Protein AF-X1M2B6-F1 (afdb_monomer)

pLDDT: mean 96.6, std 3.62, range [80.19, 98.81]

Structure (mmCIF, N/CA/C/O backbone):
data_AF-X1M2B6-F1
#
_entry.id   AF-X1M2B6-F1
#
loop_
_atom_site.group_PDB
_atom_site.id
_atom_site.type_symbol
_atom_site.label_atom_id
_atom_site.label_alt_id
_atom_site.label_comp_id
_atom_site.label_asym_id
_atom_site.label_entity_id
_atom_site.label_seq_id
_atom_site.pdbx_PDB_ins_code
_atom_site.Cartn_x
_atom_site.Cartn_y
_atom_site.Cartn_z
_atom_site.occupancy
_atom_site.B_iso_or_equiv
_atom_site.auth_seq_id
_atom_site.auth_comp_id
_atom_site.auth_asym_id
_atom_site.auth_atom_id
_atom_site.pdbx_PDB_model_num
ATOM 1 N N . MET A 1 1 ? -13.899 -0.569 15.000 1.00 85.00 1 MET A N 1
ATOM 2 C CA . MET A 1 1 ? -13.349 -0.254 13.670 1.00 85.00 1 MET A CA 1
ATOM 3 C C . MET A 1 1 ? -12.204 -1.208 13.361 1.00 85.00 1 MET A C 1
ATOM 5 O O . MET A 1 1 ? -11.222 -1.235 14.095 1.00 85.00 1 MET A O 1
ATOM 9 N N . ARG A 1 2 ? -12.361 -2.043 12.338 1.00 96.38 2 ARG A N 1
ATOM 10 C CA . ARG A 1 2 ? -11.383 -3.016 11.850 1.00 96.38 2 ARG A CA 1
ATOM 11 C C . ARG A 1 2 ? -10.522 -2.335 10.791 1.00 96.38 2 ARG A C 1
ATOM 13 O O . ARG A 1 2 ? -11.004 -2.077 9.693 1.00 96.38 2 ARG A O 1
ATOM 20 N N . ILE A 1 3 ? -9.276 -2.028 11.145 1.00 98.50 3 ILE A N 1
ATOM 21 C CA . ILE A 1 3 ? -8.297 -1.401 10.249 1.00 98.50 3 ILE A CA 1
ATOM 22 C C . ILE A 1 3 ? -7.288 -2.461 9.806 1.00 98.50 3 ILE A C 1
ATOM 24 O O . ILE A 1 3 ? -6.767 -3.201 10.648 1.00 98.50 3 ILE A O 1
ATOM 28 N N . ALA A 1 4 ? -6.985 -2.506 8.512 1.00 98.69 4 ALA A N 1
ATOM 29 C CA . ALA A 1 4 ? -5.904 -3.316 7.963 1.00 98.69 4 ALA A CA 1
ATOM 30 C C . ALA A 1 4 ? -4.899 -2.462 7.191 1.00 98.69 4 ALA A C 1
ATOM 32 O O . ALA A 1 4 ? -5.255 -1.420 6.642 1.00 98.69 4 ALA A O 1
ATOM 33 N N . ILE A 1 5 ? -3.658 -2.941 7.110 1.00 98.75 5 ILE A N 1
ATOM 34 C CA . ILE A 1 5 ? -2.670 -2.425 6.158 1.00 98.75 5 ILE A CA 1
ATOM 35 C C . ILE A 1 5 ? -2.487 -3.385 4.986 1.00 98.75 5 ILE A C 1
ATOM 37 O O . ILE A 1 5 ? -2.494 -4.602 5.172 1.00 98.75 5 ILE A O 1
ATOM 41 N N . TYR A 1 6 ? -2.253 -2.842 3.795 1.00 98.69 6 TYR A N 1
ATOM 42 C CA . TYR A 1 6 ? -1.777 -3.587 2.630 1.00 98.69 6 TYR A CA 1
ATOM 43 C C . TYR A 1 6 ? -0.411 -3.032 2.192 1.00 98.69 6 TYR A C 1
ATOM 45 O O . TYR A 1 6 ? -0.349 -2.128 1.357 1.00 98.69 6 TYR A O 1
ATOM 53 N N . PRO A 1 7 ? 0.693 -3.504 2.802 1.00 98.12 7 PRO A N 1
ATOM 54 C CA . PRO A 1 7 ? 2.022 -2.977 2.526 1.00 98.12 7 PRO A CA 1
ATOM 55 C C . PRO A 1 7 ? 2.649 -3.620 1.283 1.00 98.12 7 PRO A C 1
ATOM 57 O O . PRO A 1 7 ? 2.625 -4.845 1.106 1.00 98.12 7 PRO A O 1
ATOM 60 N N . GLY A 1 8 ? 3.295 -2.798 0.459 1.00 97.00 8 GLY A N 1
ATOM 61 C CA . GLY A 1 8 ? 3.975 -3.232 -0.757 1.00 97.00 8 GLY A CA 1
ATOM 62 C C . GLY A 1 8 ? 4.829 -2.131 -1.383 1.00 97.00 8 GLY A C 1
ATOM 63 O O . GLY A 1 8 ? 4.790 -0.974 -0.974 1.00 97.00 8 GLY A O 1
ATOM 64 N N . SER A 1 9 ? 5.627 -2.489 -2.391 1.00 96.81 9 SER A N 1
ATOM 65 C CA . SER A 1 9 ? 6.418 -1.499 -3.134 1.00 96.81 9 SER A CA 1
ATOM 66 C C . SER A 1 9 ? 5.599 -0.754 -4.188 1.00 96.81 9 SER A C 1
ATOM 68 O O . SER A 1 9 ? 5.948 0.373 -4.500 1.00 96.81 9 SER A O 1
ATOM 70 N N . PHE A 1 10 ? 4.563 -1.382 -4.763 1.00 97.44 10 PHE A N 1
ATOM 71 C CA . PHE A 1 10 ? 3.674 -0.794 -5.782 1.00 97.44 10 PHE A CA 1
ATOM 72 C C . PHE A 1 10 ? 4.424 -0.010 -6.875 1.00 97.44 10 PHE A C 1
ATOM 74 O O . PHE A 1 10 ? 4.235 1.189 -7.039 1.00 97.44 10 PHE A O 1
ATOM 81 N N . ASN A 1 11 ? 5.310 -0.693 -7.609 1.00 95.75 11 ASN A N 1
ATOM 82 C CA . ASN A 1 11 ? 6.218 -0.088 -8.590 1.00 95.75 11 ASN A CA 1
ATOM 83 C C . ASN A 1 11 ? 5.973 -0.633 -10.018 1.00 95.75 11 ASN A C 1
ATOM 85 O O . ASN A 1 11 ? 6.751 -1.477 -10.468 1.00 95.75 11 ASN A O 1
ATOM 89 N N . PRO A 1 12 ? 4.914 -0.190 -10.725 1.00 96.62 12 PRO A N 1
ATOM 90 C CA . PRO A 1 12 ? 3.774 0.593 -10.232 1.00 96.62 12 PRO A CA 1
ATOM 91 C C . PRO A 1 12 ? 2.699 -0.303 -9.575 1.00 96.62 12 PRO A C 1
ATOM 93 O O . PRO A 1 12 ? 2.860 -1.523 -9.445 1.00 96.62 12 PRO A O 1
ATOM 96 N N . ILE A 1 13 ? 1.587 0.292 -9.132 1.00 98.38 13 ILE A N 1
ATOM 97 C CA . ILE A 1 13 ? 0.369 -0.468 -8.817 1.00 98.38 13 ILE A CA 1
ATOM 98 C C . ILE A 1 13 ? -0.151 -1.182 -10.084 1.00 98.38 13 ILE A C 1
ATOM 100 O O . ILE A 1 13 ? 0.066 -0.726 -11.202 1.00 98.38 13 ILE A O 1
ATOM 104 N N . THR A 1 14 ? -0.808 -2.334 -9.924 1.00 98.38 14 THR A N 1
ATOM 105 C CA . THR A 1 14 ? -1.309 -3.169 -11.035 1.00 98.38 14 THR A CA 1
ATOM 106 C C . THR A 1 14 ? -2.742 -3.609 -10.750 1.00 98.38 14 THR A C 1
ATOM 108 O O . THR A 1 14 ? -3.185 -3.550 -9.603 1.00 98.38 14 THR A O 1
ATOM 111 N N . ASN A 1 15 ? -3.446 -4.134 -11.756 1.00 98.25 15 ASN A N 1
ATOM 112 C CA . ASN A 1 15 ? -4.802 -4.668 -11.573 1.00 98.25 15 ASN A CA 1
ATOM 113 C C . ASN A 1 15 ? -4.858 -5.826 -10.561 1.00 98.25 15 ASN A C 1
ATOM 115 O O . ASN A 1 15 ? -5.851 -5.971 -9.859 1.00 98.25 15 ASN A O 1
ATOM 119 N N . GLY A 1 16 ? -3.781 -6.609 -10.427 1.00 98.25 16 GLY A N 1
ATOM 120 C CA . GLY A 1 16 ? -3.687 -7.640 -9.389 1.00 98.25 16 GLY A CA 1
ATOM 121 C C . GLY A 1 16 ? -3.610 -7.047 -7.979 1.00 98.25 16 GLY A C 1
ATOM 122 O O . GLY A 1 16 ? -4.277 -7.532 -7.071 1.00 98.25 16 GLY A O 1
ATOM 123 N N . HIS A 1 17 ? -2.848 -5.964 -7.793 1.00 98.56 17 HIS A N 1
ATOM 124 C CA . HIS A 1 17 ? -2.840 -5.229 -6.525 1.00 98.56 17 HIS A CA 1
ATOM 125 C C . HIS A 1 17 ? -4.219 -4.625 -6.225 1.00 98.56 17 HIS A C 1
ATOM 127 O O . HIS A 1 17 ? -4.687 -4.691 -5.088 1.00 98.56 17 HIS A O 1
ATOM 133 N N . LEU A 1 18 ? -4.874 -4.059 -7.245 1.00 98.44 18 LEU A N 1
ATOM 134 C CA . LEU A 1 18 ? -6.185 -3.440 -7.095 1.00 98.44 18 LEU A CA 1
ATOM 135 C C . LEU A 1 18 ? -7.261 -4.465 -6.715 1.00 98.44 18 LEU A C 1
ATOM 137 O O . LEU A 1 18 ? -8.015 -4.199 -5.789 1.00 98.44 18 LEU A O 1
ATOM 141 N N . ASP A 1 19 ? -7.277 -5.656 -7.325 1.00 98.50 19 ASP A N 1
ATOM 142 C CA . ASP A 1 19 ? -8.204 -6.736 -6.945 1.00 98.50 19 ASP A CA 1
ATOM 143 C C . ASP A 1 19 ? -8.086 -7.097 -5.454 1.00 98.50 19 ASP A C 1
ATOM 145 O O . ASP A 1 19 ? -9.088 -7.169 -4.735 1.00 98.50 19 ASP A O 1
ATOM 149 N N . ILE A 1 20 ? -6.855 -7.248 -4.951 1.00 98.56 20 ILE A N 1
ATOM 150 C CA . ILE A 1 20 ? -6.609 -7.524 -3.529 1.00 98.56 20 ILE A CA 1
ATOM 151 C C . ILE A 1 20 ? -7.107 -6.373 -2.649 1.00 98.56 20 ILE A C 1
ATOM 153 O O . ILE A 1 20 ? -7.770 -6.627 -1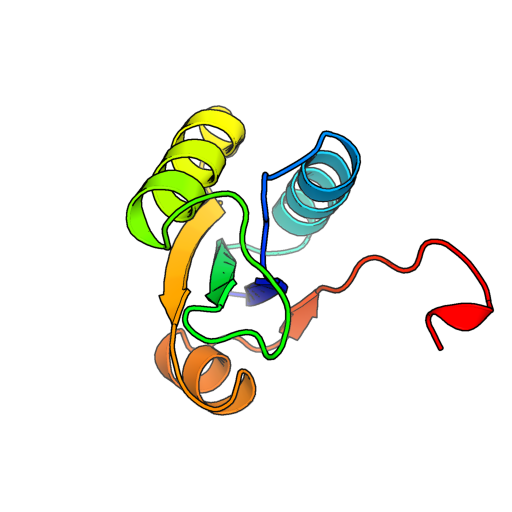.639 1.00 98.56 20 ILE A O 1
ATOM 157 N N . ALA A 1 21 ? -6.841 -5.122 -3.034 1.00 98.56 21 ALA A N 1
ATOM 158 C CA . ALA A 1 21 ? -7.325 -3.953 -2.307 1.00 98.56 21 ALA A CA 1
ATOM 159 C C . ALA A 1 21 ? -8.863 -3.891 -2.283 1.00 98.56 21 ALA A C 1
ATOM 161 O O . ALA A 1 21 ? -9.447 -3.728 -1.212 1.00 98.56 21 ALA A O 1
ATOM 162 N N . THR A 1 22 ? -9.534 -4.112 -3.418 1.00 98.56 22 THR A N 1
ATOM 163 C CA . THR A 1 22 ? -11.001 -4.140 -3.533 1.00 98.56 22 THR A CA 1
ATOM 164 C C . THR A 1 22 ? -11.620 -5.245 -2.679 1.00 98.56 22 THR A C 1
ATOM 166 O O . THR A 1 22 ? -12.655 -5.040 -2.043 1.00 98.56 22 THR A O 1
ATOM 169 N N . ARG A 1 23 ? -11.003 -6.431 -2.628 1.00 98.56 23 ARG A N 1
ATOM 170 C CA . ARG A 1 23 ? -11.473 -7.540 -1.784 1.00 98.56 23 ARG A CA 1
ATOM 171 C C . ARG A 1 23 ? -11.277 -7.240 -0.301 1.00 98.56 23 ARG A C 1
ATOM 173 O O . ARG A 1 23 ? -12.194 -7.464 0.484 1.00 98.56 23 ARG A O 1
ATOM 180 N N . ALA A 1 24 ? -10.127 -6.692 0.080 1.00 98.44 24 ALA A N 1
ATOM 181 C CA . ALA A 1 24 ? -9.852 -6.299 1.458 1.00 98.44 24 ALA A CA 1
ATOM 182 C C . ALA A 1 24 ? -10.771 -5.163 1.937 1.00 98.44 24 ALA A C 1
ATOM 184 O O . ALA A 1 24 ? -11.275 -5.220 3.058 1.00 98.44 24 ALA A O 1
ATOM 185 N N . ALA A 1 25 ? -11.071 -4.188 1.077 1.00 98.25 25 ALA A N 1
ATOM 186 C CA . ALA A 1 25 ? -11.988 -3.088 1.368 1.00 98.25 25 ALA A CA 1
ATOM 187 C C . ALA A 1 25 ? -13.407 -3.558 1.748 1.00 98.25 25 ALA A C 1
ATOM 189 O O . ALA A 1 25 ? -14.108 -2.856 2.468 1.00 98.25 25 ALA A O 1
ATOM 190 N N . LYS A 1 26 ? -13.830 -4.758 1.323 1.00 98.19 26 LYS A N 1
ATOM 191 C CA . LYS A 1 26 ? -15.119 -5.361 1.715 1.00 98.19 26 LYS A CA 1
ATOM 192 C C . LYS A 1 26 ? -15.093 -6.029 3.096 1.00 98.19 26 LYS A C 1
ATOM 194 O O . LYS A 1 26 ? -16.149 -6.300 3.658 1.00 98.19 26 LYS A O 1
ATOM 199 N N . LEU A 1 27 ? -13.908 -6.341 3.625 1.00 98.12 27 LEU A N 1
ATOM 200 C CA . LEU A 1 27 ? -13.727 -7.077 4.885 1.00 98.12 27 LEU A CA 1
ATOM 201 C C . LEU A 1 27 ? -13.399 -6.159 6.067 1.00 98.12 27 LEU A C 1
ATOM 203 O O . LEU A 1 27 ? -13.702 -6.492 7.217 1.00 98.12 27 LEU A O 1
ATOM 207 N N . PHE A 1 28 ? -12.767 -5.021 5.785 1.00 98.50 28 PHE A N 1
ATOM 208 C CA . PHE A 1 2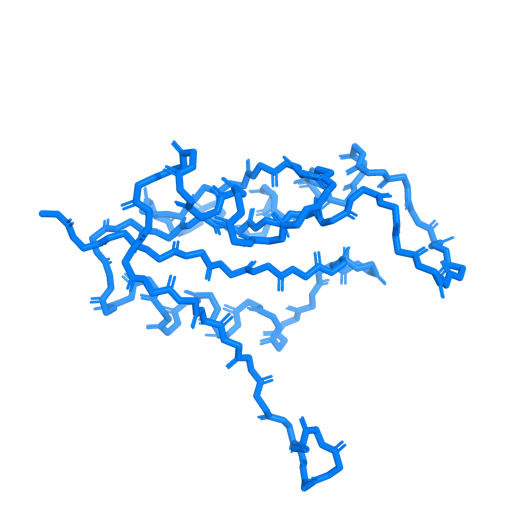8 ? -12.298 -4.068 6.781 1.00 98.50 28 PHE A CA 1
ATOM 209 C C . PHE A 1 28 ? -13.069 -2.758 6.694 1.00 98.50 28 PHE A C 1
ATOM 211 O O . PHE A 1 28 ? -13.448 -2.309 5.617 1.00 98.50 28 PHE A O 1
ATOM 218 N N . ASP A 1 29 ? -13.253 -2.114 7.844 1.00 98.38 29 ASP A N 1
ATOM 219 C CA . ASP A 1 29 ? -13.917 -0.814 7.902 1.00 98.38 29 ASP A CA 1
ATOM 220 C C . ASP A 1 29 ? -13.007 0.273 7.289 1.00 98.38 29 ASP A C 1
ATOM 222 O O . ASP A 1 29 ? -13.503 1.244 6.729 1.00 98.38 29 ASP A O 1
ATOM 226 N N . LYS A 1 30 ? -11.676 0.085 7.353 1.00 98.62 30 LYS A N 1
ATOM 227 C CA . LYS A 1 30 ? -10.657 0.920 6.697 1.00 98.62 30 LYS A CA 1
ATOM 228 C C . LYS A 1 30 ? -9.461 0.079 6.245 1.00 98.62 30 LYS A C 1
ATOM 230 O O . LYS A 1 30 ? -8.949 -0.739 7.016 1.00 98.62 30 LYS A O 1
ATOM 235 N N . LEU A 1 31 ? -8.980 0.320 5.029 1.00 98.75 31 LEU A N 1
ATOM 236 C CA . LEU A 1 31 ? -7.747 -0.259 4.496 1.00 98.75 31 LEU A CA 1
ATOM 237 C C . LEU A 1 31 ? -6.733 0.855 4.220 1.00 98.75 31 LEU A C 1
ATOM 239 O O . LEU A 1 31 ? -7.050 1.821 3.536 1.00 98.75 31 LEU A O 1
ATOM 243 N N . VAL A 1 32 ? -5.505 0.707 4.711 1.00 98.81 32 VAL A N 1
ATOM 244 C CA . VAL A 1 32 ? -4.404 1.628 4.396 1.00 98.81 32 VAL A CA 1
ATOM 245 C C . VAL A 1 32 ? -3.381 0.905 3.527 1.00 98.81 32 VAL A C 1
ATOM 247 O O . VAL A 1 32 ? -2.710 -0.026 3.977 1.00 98.81 32 VAL A O 1
ATOM 250 N N . ILE A 1 33 ? -3.256 1.311 2.267 1.00 98.81 33 ILE A N 1
ATOM 251 C CA . ILE A 1 33 ? -2.198 0.840 1.374 1.00 98.81 33 ILE A CA 1
ATOM 252 C C . ILE A 1 33 ? -0.897 1.535 1.777 1.00 98.81 33 ILE A C 1
ATOM 254 O O . ILE A 1 33 ? -0.788 2.757 1.709 1.00 98.81 33 ILE A O 1
ATOM 258 N N . GLY A 1 34 ? 0.084 0.748 2.218 1.00 98.56 34 GLY A N 1
ATOM 259 C CA . GLY A 1 34 ? 1.389 1.250 2.646 1.00 98.56 34 GLY A CA 1
ATOM 260 C C . GLY A 1 34 ? 2.409 1.142 1.519 1.00 98.56 34 GLY A C 1
ATOM 261 O O . GLY A 1 34 ? 2.813 0.027 1.182 1.00 98.56 34 GLY A O 1
ATOM 262 N N . VAL A 1 35 ? 2.849 2.269 0.957 1.00 98.50 35 VAL A N 1
ATOM 263 C CA . VAL A 1 35 ? 3.898 2.306 -0.074 1.00 98.50 35 VAL A CA 1
ATOM 264 C C . VAL A 1 35 ? 5.266 2.345 0.601 1.00 98.50 35 VAL A C 1
ATOM 266 O O . VAL A 1 35 ? 5.626 3.337 1.228 1.00 98.50 35 VAL A O 1
ATOM 269 N N . TYR A 1 36 ? 6.039 1.268 0.475 1.00 97.81 36 TYR A N 1
ATOM 270 C CA . TYR A 1 36 ? 7.364 1.208 1.092 1.00 97.81 36 TYR A CA 1
ATOM 271 C C . TYR A 1 36 ? 8.362 2.119 0.361 1.00 97.81 36 TYR A C 1
ATOM 273 O O . TYR A 1 36 ? 8.494 2.050 -0.868 1.00 97.81 36 TYR A O 1
ATOM 281 N N . GLU A 1 37 ? 9.053 2.969 1.120 1.00 96.44 37 GLU A N 1
ATOM 282 C CA . GLU A 1 37 ? 9.958 4.007 0.609 1.00 96.44 37 GLU A CA 1
ATOM 283 C C . GLU A 1 37 ? 11.284 3.441 0.097 1.00 96.44 37 GLU A C 1
ATOM 285 O O . GLU A 1 37 ? 11.730 3.815 -0.985 1.00 96.44 37 GLU A O 1
ATOM 290 N N . THR A 1 38 ? 11.880 2.497 0.830 1.00 89.44 38 THR A N 1
ATOM 291 C CA . THR A 1 38 ? 13.269 2.045 0.628 1.00 89.44 38 THR A CA 1
ATOM 292 C C . THR A 1 38 ? 13.382 0.538 0.352 1.00 89.44 38 THR A C 1
ATOM 294 O O . THR A 1 38 ? 14.008 -0.189 1.129 1.00 89.44 38 THR A O 1
ATOM 297 N N . PRO A 1 39 ? 12.753 0.002 -0.711 1.00 85.94 39 PRO A N 1
ATOM 298 C CA . PRO A 1 39 ? 12.916 -1.401 -1.066 1.00 85.94 39 PRO A CA 1
ATOM 299 C C . PRO A 1 39 ? 14.336 -1.675 -1.579 1.00 85.94 39 PRO A C 1
ATOM 301 O O . PRO A 1 39 ? 14.858 -0.922 -2.396 1.00 85.94 39 PRO A O 1
ATOM 304 N N . GLU A 1 40 ? 14.933 -2.792 -1.157 1.00 88.50 40 GLU A N 1
ATOM 305 C CA . GLU A 1 40 ? 16.235 -3.281 -1.648 1.00 88.50 40 GLU A CA 1
ATOM 306 C C . GLU A 1 40 ? 16.111 -3.885 -3.062 1.00 88.50 40 GLU A C 1
ATOM 308 O O . GLU A 1 40 ? 16.346 -5.068 -3.296 1.00 88.50 40 GLU A O 1
ATOM 313 N N . LYS A 1 41 ? 15.642 -3.083 -4.019 1.00 87.31 41 LYS A N 1
ATOM 314 C CA . LYS A 1 41 ? 15.541 -3.428 -5.441 1.00 87.31 41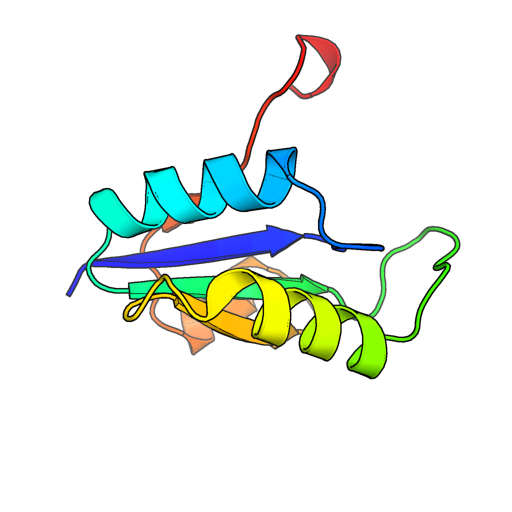 LYS A CA 1
ATOM 315 C C . LYS A 1 41 ? 15.424 -2.158 -6.287 1.00 87.31 41 LYS A C 1
ATOM 317 O O . LYS A 1 41 ? 14.917 -1.153 -5.786 1.00 87.31 41 LYS A O 1
ATOM 322 N N . PRO A 1 42 ? 15.813 -2.205 -7.574 1.00 89.56 42 PRO A N 1
ATOM 323 C CA . PRO A 1 42 ? 15.609 -1.085 -8.482 1.00 89.56 42 PRO A CA 1
ATOM 324 C C . PRO A 1 42 ? 14.138 -0.658 -8.529 1.00 89.56 42 PRO A C 1
ATOM 326 O O . PRO A 1 42 ? 13.236 -1.487 -8.689 1.00 89.56 42 PRO A O 1
ATOM 329 N N . LEU A 1 43 ? 13.911 0.645 -8.386 1.00 94.12 43 LEU A N 1
ATOM 330 C CA . LEU A 1 43 ? 12.608 1.275 -8.547 1.00 94.12 43 LEU A CA 1
ATOM 331 C C . LEU A 1 43 ? 12.521 1.941 -9.919 1.00 94.12 43 LEU A C 1
ATOM 333 O O . LEU A 1 43 ? 13.499 2.498 -10.406 1.00 94.12 43 LEU A O 1
ATOM 337 N N . LEU A 1 44 ? 11.339 1.859 -10.530 1.00 95.38 44 LEU A N 1
ATOM 338 C CA . LEU A 1 44 ? 11.040 2.521 -11.803 1.00 95.38 44 LEU A CA 1
ATOM 339 C C . LEU A 1 44 ? 10.522 3.942 -11.566 1.00 95.38 44 LEU A C 1
ATOM 341 O O . LEU A 1 44 ? 10.686 4.795 -12.427 1.00 95.38 44 LEU A O 1
ATOM 345 N N . PHE A 1 45 ? 9.906 4.166 -10.404 1.00 97.00 45 PHE A N 1
ATOM 346 C CA . PHE A 1 45 ? 9.225 5.399 -10.035 1.00 97.00 45 PHE A CA 1
ATOM 347 C C . PHE A 1 45 ? 9.600 5.822 -8.616 1.00 97.00 45 PHE A C 1
ATOM 349 O O . PHE A 1 45 ? 9.872 4.973 -7.752 1.00 97.00 45 PHE A O 1
ATOM 356 N N . THR A 1 46 ? 9.571 7.127 -8.353 1.00 96.88 46 THR A N 1
ATOM 357 C CA . THR A 1 46 ? 9.811 7.675 -7.014 1.00 96.88 46 THR A CA 1
ATOM 358 C C . THR A 1 46 ? 8.714 7.243 -6.040 1.00 96.88 46 THR A C 1
ATOM 360 O O . THR A 1 46 ? 7.679 6.688 -6.416 1.00 96.88 46 THR A O 1
ATOM 363 N N . THR A 1 47 ? 8.932 7.440 -4.741 1.00 97.31 47 THR A N 1
ATOM 364 C CA . THR A 1 47 ? 7.884 7.179 -3.742 1.00 97.31 47 THR A CA 1
ATOM 365 C C . THR A 1 47 ? 6.646 8.026 -4.009 1.00 97.31 47 THR A C 1
ATOM 367 O O . THR A 1 47 ? 5.535 7.503 -3.965 1.00 97.31 47 THR A O 1
ATOM 370 N N . GLU A 1 48 ? 6.835 9.303 -4.325 1.00 97.88 48 GLU A N 1
ATOM 371 C CA . GLU A 1 48 ? 5.768 10.271 -4.573 1.00 97.88 48 GLU A CA 1
ATOM 372 C C . GLU A 1 48 ? 4.919 9.846 -5.773 1.00 97.88 48 GLU A C 1
ATOM 374 O O . GLU A 1 48 ? 3.693 9.793 -5.667 1.00 97.88 48 GLU A O 1
ATOM 379 N N . GLU A 1 49 ? 5.564 9.455 -6.877 1.00 98.38 49 GLU A N 1
ATOM 380 C CA . GLU A 1 49 ? 4.890 8.938 -8.072 1.00 98.38 49 GLU A CA 1
ATOM 381 C C . GLU A 1 49 ? 4.088 7.673 -7.759 1.00 98.38 49 GLU A C 1
ATOM 383 O O . GLU A 1 49 ? 2.913 7.573 -8.107 1.00 98.38 49 GLU A O 1
ATOM 388 N N . ARG A 1 50 ? 4.682 6.712 -7.041 1.00 98.38 50 ARG A N 1
ATOM 389 C CA . ARG A 1 50 ? 3.997 5.461 -6.672 1.00 98.38 50 ARG A CA 1
ATOM 390 C C . ARG A 1 50 ? 2.795 5.711 -5.769 1.00 98.38 50 ARG A C 1
ATOM 392 O O . ARG A 1 50 ? 1.751 5.092 -5.969 1.00 98.38 50 ARG A O 1
ATOM 399 N N . VAL A 1 51 ? 2.917 6.612 -4.794 1.00 98.69 51 VAL A N 1
ATOM 400 C CA . VAL A 1 51 ? 1.797 7.030 -3.938 1.00 98.69 51 VAL A CA 1
ATOM 401 C C . VAL A 1 51 ? 0.693 7.671 -4.775 1.00 98.69 51 VAL A C 1
ATOM 403 O O . VAL A 1 51 ? -0.477 7.348 -4.571 1.00 98.69 51 VAL A O 1
ATOM 406 N N . GLU A 1 52 ? 1.042 8.532 -5.731 1.00 98.69 52 GLU A N 1
ATOM 407 C CA . GLU A 1 52 ? 0.064 9.171 -6.611 1.00 98.69 52 GLU A CA 1
ATOM 408 C C . GLU A 1 52 ? -0.640 8.161 -7.527 1.00 98.69 52 GLU A C 1
ATOM 410 O O . GLU A 1 52 ? -1.865 8.180 -7.633 1.00 98.69 52 GLU A O 1
ATOM 415 N N . PHE A 1 53 ? 0.083 7.198 -8.102 1.00 98.62 53 PHE A N 1
ATOM 416 C CA . PHE A 1 53 ? -0.527 6.133 -8.905 1.00 98.62 53 PHE A CA 1
ATOM 417 C C . PHE A 1 53 ? -1.517 5.297 -8.097 1.00 98.62 53 PHE A C 1
ATOM 419 O O . PHE A 1 53 ? -2.607 4.980 -8.575 1.00 98.62 5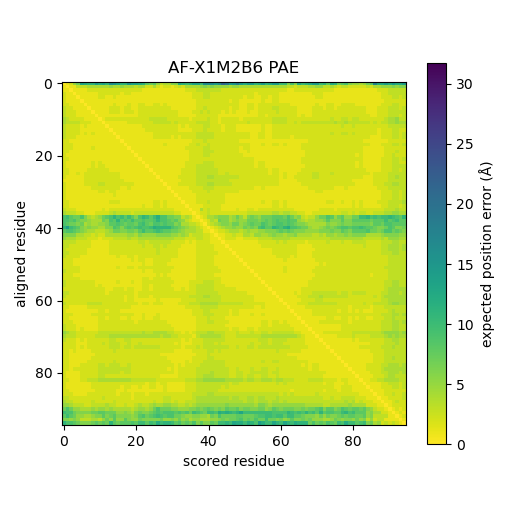3 PHE A O 1
ATOM 426 N N . VAL A 1 54 ? -1.163 4.951 -6.855 1.00 98.75 54 VAL A N 1
ATOM 427 C CA . VAL A 1 54 ? -2.082 4.253 -5.951 1.00 98.75 54 VAL A CA 1
ATOM 428 C C . VAL A 1 54 ? -3.300 5.130 -5.662 1.00 98.75 54 VAL A C 1
ATOM 430 O O . VAL A 1 54 ? -4.419 4.641 -5.786 1.00 98.75 54 VAL A O 1
ATOM 433 N N . ARG A 1 55 ? -3.103 6.414 -5.329 1.00 98.69 55 ARG A N 1
ATOM 434 C CA . ARG A 1 55 ? -4.183 7.370 -5.035 1.00 98.69 55 ARG A CA 1
ATOM 435 C C . ARG A 1 55 ? -5.194 7.455 -6.178 1.00 98.69 55 ARG A C 1
ATOM 437 O O . ARG A 1 55 ? -6.394 7.399 -5.927 1.00 98.69 55 ARG A O 1
ATOM 444 N N . GLN A 1 56 ? -4.720 7.526 -7.419 1.00 98.56 56 GLN A N 1
ATOM 445 C CA . GLN A 1 56 ? -5.573 7.555 -8.610 1.00 98.56 56 GLN A CA 1
ATOM 446 C C . GLN A 1 56 ? -6.330 6.233 -8.817 1.00 98.56 56 GLN A C 1
ATOM 448 O O . GLN A 1 56 ? -7.526 6.240 -9.121 1.00 98.56 56 GLN A O 1
ATOM 453 N N . ALA A 1 57 ? -5.665 5.095 -8.598 1.00 98.50 57 ALA A N 1
ATOM 454 C CA . ALA A 1 57 ? -6.250 3.770 -8.801 1.00 98.50 57 ALA A CA 1
ATOM 455 C C . ALA A 1 57 ? -7.371 3.424 -7.801 1.00 98.50 57 ALA A C 1
ATOM 457 O O . ALA A 1 57 ? -8.266 2.649 -8.136 1.00 98.50 57 ALA A O 1
ATOM 458 N N . ILE A 1 58 ? -7.346 3.983 -6.586 1.00 98.38 58 ILE A N 1
ATOM 459 C CA . ILE A 1 58 ? -8.290 3.638 -5.505 1.00 98.38 58 ILE A CA 1
ATOM 460 C C . ILE A 1 58 ? -9.473 4.602 -5.354 1.00 98.38 58 ILE A C 1
ATOM 462 O O . ILE A 1 58 ? -10.256 4.445 -4.426 1.00 98.38 58 ILE A O 1
ATOM 466 N N . THR A 1 59 ? -9.644 5.578 -6.247 1.00 98.25 59 THR A N 1
ATOM 467 C CA . THR A 1 59 ? -10.694 6.622 -6.148 1.00 98.25 59 THR A CA 1
ATOM 468 C C . THR A 1 59 ? -12.126 6.088 -5.993 1.00 98.25 59 THR A C 1
ATOM 470 O O . THR A 1 59 ? -12.974 6.747 -5.400 1.00 98.25 59 THR A O 1
ATOM 473 N N . HIS A 1 60 ? -12.399 4.879 -6.486 1.00 97.88 60 HIS A N 1
ATOM 474 C CA . HIS A 1 60 ? -13.692 4.195 -6.380 1.00 97.88 60 HIS A CA 1
ATOM 475 C C . HIS A 1 60 ? -13.883 3.408 -5.067 1.00 97.88 60 HIS A C 1
ATOM 477 O O . HIS A 1 60 ? -14.936 2.804 -4.865 1.00 97.88 60 HIS A O 1
ATOM 483 N N . LEU A 1 61 ? -12.878 3.377 -4.184 1.00 98.31 61 LEU A N 1
ATOM 484 C CA . LEU A 1 61 ? -12.884 2.649 -2.915 1.00 98.31 61 LEU A CA 1
ATOM 485 C C . LEU A 1 61 ? -12.877 3.652 -1.743 1.00 98.31 61 LEU A C 1
ATOM 487 O O . LEU A 1 61 ? -11.809 4.046 -1.276 1.00 98.31 61 LEU A O 1
ATOM 491 N N . PRO A 1 62 ? -14.049 4.072 -1.231 1.00 98.00 62 PRO A N 1
ATOM 492 C CA . PRO A 1 62 ? -14.154 5.204 -0.301 1.00 98.00 62 PRO A CA 1
ATOM 493 C C . PRO A 1 62 ? -13.531 4.955 1.080 1.00 98.00 62 PRO A C 1
ATOM 495 O O . PRO A 1 62 ? -13.320 5.897 1.836 1.00 98.00 62 PRO A O 1
ATOM 498 N N . ASN A 1 63 ? -13.260 3.698 1.434 1.00 98.56 63 ASN A N 1
ATOM 499 C CA . ASN A 1 63 ? -12.658 3.300 2.706 1.00 98.56 63 ASN A CA 1
ATOM 500 C C . ASN A 1 63 ? -11.184 2.877 2.577 1.00 98.56 63 ASN A C 1
ATOM 502 O O . ASN A 1 63 ? -10.646 2.229 3.483 1.00 98.56 63 ASN A O 1
ATOM 506 N N . VAL A 1 64 ? -10.542 3.210 1.454 1.00 98.75 64 VAL A N 1
ATOM 507 C CA . VAL A 1 64 ? -9.135 2.906 1.192 1.00 98.75 64 VAL A CA 1
ATOM 508 C C . VAL A 1 64 ? -8.333 4.199 1.135 1.00 98.75 64 VAL A C 1
ATOM 510 O O . VAL A 1 64 ? -8.678 5.133 0.420 1.00 98.75 64 VAL A O 1
ATOM 513 N N . GLU A 1 65 ? -7.235 4.238 1.879 1.00 98.56 65 GLU A N 1
ATOM 514 C CA . GLU A 1 65 ? -6.279 5.345 1.886 1.00 98.56 65 GLU A CA 1
ATOM 515 C C . GLU A 1 65 ? -4.891 4.844 1.485 1.00 98.56 65 GLU A C 1
ATOM 517 O O . GLU A 1 65 ? -4.603 3.647 1.562 1.00 98.56 65 GLU A O 1
ATOM 522 N N . VAL A 1 66 ? -4.015 5.761 1.076 1.00 98.75 66 VAL A N 1
ATOM 523 C CA . VAL A 1 66 ? -2.613 5.468 0.772 1.00 98.75 66 VAL A CA 1
ATOM 524 C C . VAL A 1 66 ? -1.693 6.370 1.584 1.00 98.75 66 VAL A C 1
ATOM 526 O O . VAL A 1 66 ? -1.867 7.587 1.611 1.00 98.75 66 VAL A O 1
ATOM 529 N N . GLU A 1 67 ? -0.689 5.765 2.212 1.00 98.44 67 GLU A N 1
ATOM 530 C CA . GLU A 1 67 ? 0.413 6.454 2.887 1.00 98.44 67 GLU A CA 1
ATOM 531 C C . GLU A 1 67 ? 1.736 5.797 2.478 1.00 98.44 67 GLU A C 1
ATOM 533 O O . GLU A 1 67 ? 1.805 4.575 2.310 1.00 98.44 67 GLU A O 1
ATOM 538 N N . SER A 1 68 ? 2.800 6.588 2.335 1.00 98.19 68 SER A N 1
ATOM 539 C CA . SER A 1 68 ? 4.148 6.024 2.308 1.00 98.19 68 SER A CA 1
ATOM 540 C C . SER A 1 68 ? 4.604 5.672 3.722 1.00 98.19 68 SER A C 1
ATOM 542 O O . SER A 1 68 ? 4.103 6.207 4.718 1.00 98.19 68 SER A O 1
ATOM 544 N N . PHE A 1 69 ? 5.543 4.739 3.821 1.00 98.12 69 PHE A N 1
ATOM 545 C CA . PHE A 1 69 ? 6.198 4.439 5.083 1.00 98.12 69 PHE A CA 1
ATOM 546 C C . PHE A 1 69 ? 7.642 3.985 4.880 1.00 98.12 69 PHE A C 1
ATOM 548 O O . PHE A 1 69 ? 7.993 3.349 3.880 1.00 98.12 69 PHE A O 1
ATOM 555 N N . SER A 1 70 ? 8.447 4.248 5.902 1.00 96.06 70 SER A N 1
ATOM 556 C CA . SER A 1 70 ? 9.804 3.742 6.087 1.00 96.06 70 SER A CA 1
ATOM 557 C C . SER A 1 70 ? 9.898 2.911 7.369 1.00 96.06 70 SER A C 1
ATOM 559 O O . SER A 1 70 ? 9.022 2.953 8.237 1.00 96.06 70 SER A O 1
ATOM 561 N N . GLY A 1 71 ? 10.960 2.111 7.477 1.00 94.88 71 GLY A N 1
ATOM 562 C CA . GLY A 1 71 ? 11.161 1.198 8.600 1.00 94.88 71 GLY A CA 1
ATOM 563 C C . GLY A 1 71 ? 10.269 -0.046 8.538 1.00 94.88 71 GLY A C 1
ATOM 564 O O . GLY A 1 71 ? 9.894 -0.522 7.464 1.00 94.88 71 GLY A O 1
ATOM 565 N N . LEU A 1 72 ? 9.961 -0.619 9.703 1.00 96.31 72 LEU A N 1
ATOM 566 C CA . LEU A 1 72 ? 9.261 -1.897 9.782 1.00 96.31 72 LEU A CA 1
ATOM 567 C C . LEU A 1 72 ? 7.758 -1.736 9.522 1.00 96.31 72 LEU A C 1
ATOM 569 O O . LEU A 1 72 ? 7.076 -0.920 10.144 1.00 96.31 72 LEU A O 1
ATOM 573 N N . ALA A 1 73 ? 7.199 -2.614 8.684 1.00 96.75 73 ALA A N 1
ATOM 574 C CA . ALA A 1 73 ? 5.763 -2.628 8.388 1.00 96.75 73 ALA A CA 1
ATO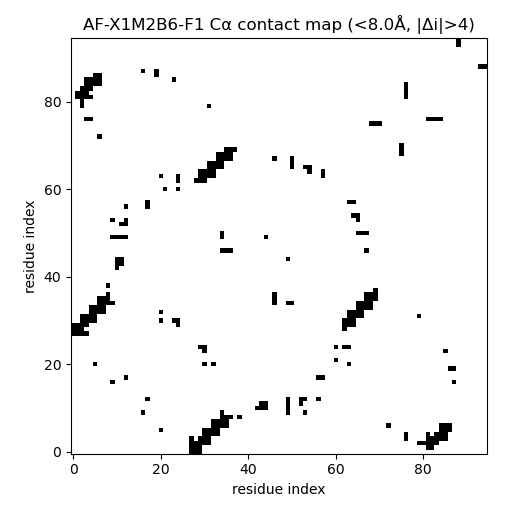M 575 C C . ALA A 1 73 ? 4.886 -2.815 9.643 1.00 96.75 73 ALA A C 1
ATOM 577 O O . ALA A 1 73 ? 3.748 -2.350 9.675 1.00 96.75 73 ALA A O 1
ATOM 578 N N . ILE A 1 74 ? 5.402 -3.469 10.692 1.00 97.38 74 ILE A N 1
ATOM 579 C CA . ILE A 1 74 ? 4.691 -3.614 11.969 1.00 97.38 74 ILE A CA 1
ATOM 580 C C . ILE A 1 74 ? 4.572 -2.287 12.724 1.00 97.38 74 ILE A C 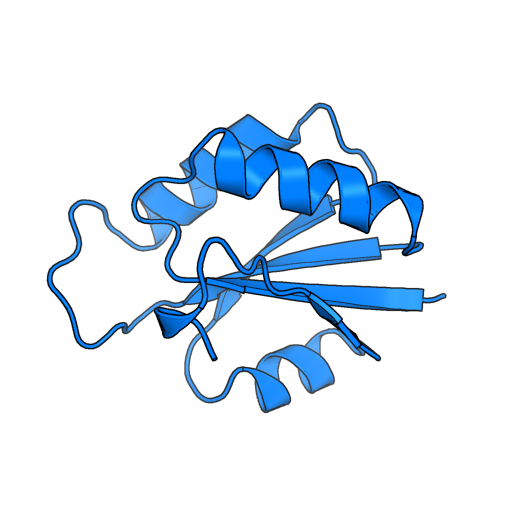1
ATOM 582 O O . ILE A 1 74 ? 3.554 -2.042 13.368 1.00 97.38 74 ILE A O 1
ATOM 586 N N . ASP A 1 75 ? 5.565 -1.406 12.627 1.00 98.12 75 ASP A N 1
ATOM 587 C CA . ASP A 1 75 ? 5.511 -0.099 13.282 1.00 98.12 75 ASP A CA 1
ATOM 588 C C . ASP A 1 75 ? 4.578 0.842 12.525 1.00 98.12 75 ASP A C 1
ATOM 590 O O . ASP A 1 75 ? 3.773 1.541 13.143 1.00 98.12 75 ASP A O 1
ATOM 594 N N . PHE A 1 76 ? 4.561 0.746 11.192 1.00 98.12 76 PHE A N 1
ATOM 595 C CA . PHE A 1 76 ? 3.520 1.367 10.378 1.00 98.12 76 PHE A CA 1
ATOM 596 C C . PHE A 1 76 ? 2.117 0.857 10.753 1.00 98.12 76 PHE A C 1
ATOM 598 O O . PHE A 1 76 ? 1.211 1.658 10.982 1.00 98.12 76 PHE A O 1
ATOM 605 N N . ALA A 1 77 ? 1.938 -0.460 10.918 1.00 98.12 77 ALA A N 1
ATOM 606 C CA . ALA A 1 77 ? 0.669 -1.038 11.364 1.00 98.12 77 ALA A CA 1
ATOM 607 C C . ALA A 1 77 ? 0.221 -0.471 12.723 1.00 98.12 77 ALA A C 1
ATOM 609 O O . ALA A 1 77 ? -0.943 -0.097 12.882 1.00 98.12 77 ALA A O 1
ATOM 610 N N . LYS A 1 78 ? 1.143 -0.359 13.693 1.00 98.12 78 LYS A N 1
ATOM 611 C CA . LYS A 1 78 ? 0.872 0.250 15.006 1.00 98.12 78 LYS A CA 1
ATOM 612 C C . LYS A 1 78 ? 0.476 1.722 14.875 1.00 98.12 78 LYS A C 1
ATOM 614 O O . LYS A 1 78 ? -0.521 2.115 15.480 1.00 98.12 78 LYS A O 1
ATOM 619 N N . LYS A 1 79 ? 1.200 2.511 14.066 1.00 97.94 79 LYS A N 1
ATOM 620 C CA . LYS 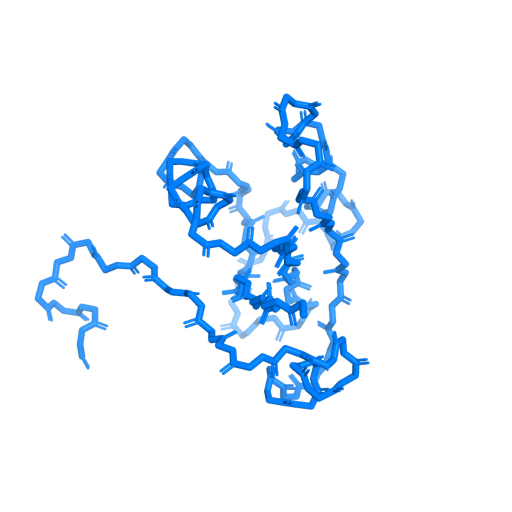A 1 79 ? 0.920 3.938 13.801 1.00 97.94 79 LYS A CA 1
ATOM 621 C C . LYS A 1 79 ? -0.522 4.140 13.333 1.00 97.94 79 LYS A C 1
ATOM 623 O O . LYS A 1 79 ? -1.229 4.984 13.878 1.00 97.94 79 LYS A O 1
ATOM 628 N N . VAL A 1 80 ? -0.984 3.326 12.382 1.00 97.25 80 VAL A N 1
ATOM 629 C CA . VAL A 1 80 ? -2.350 3.424 11.831 1.00 97.25 80 VAL A CA 1
ATOM 630 C C . VAL A 1 80 ? -3.395 2.636 12.633 1.00 97.25 80 VAL A C 1
ATOM 632 O O . VAL A 1 80 ? -4.558 2.568 12.240 1.00 97.25 80 VAL A O 1
ATOM 635 N N . LYS A 1 81 ? -3.003 2.041 13.771 1.00 97.94 81 LYS A N 1
ATOM 636 C CA . LYS A 1 81 ? -3.851 1.205 14.642 1.00 97.94 81 LYS A CA 1
ATOM 637 C C . LYS A 1 81 ? -4.465 -0.002 13.912 1.00 97.94 81 LYS A C 1
ATOM 639 O O . LYS A 1 81 ? -5.553 -0.463 14.266 1.00 97.94 81 LYS A O 1
ATOM 644 N N . ALA A 1 82 ? -3.765 -0.522 12.903 1.00 98.19 82 ALA A N 1
ATOM 645 C CA . ALA A 1 82 ? -4.170 -1.714 12.173 1.00 98.19 82 ALA A CA 1
ATOM 646 C C . ALA A 1 82 ? -4.100 -2.966 13.053 1.00 98.19 82 ALA A C 1
ATOM 648 O O . ALA A 1 82 ? -3.202 -3.140 13.876 1.00 98.19 82 ALA A O 1
ATOM 649 N N . ARG A 1 83 ? -5.078 -3.852 12.861 1.00 96.69 83 ARG A N 1
ATOM 650 C CA . ARG A 1 83 ? -5.184 -5.151 13.543 1.00 96.69 83 ARG A CA 1
ATOM 651 C C . ARG A 1 83 ? -4.876 -6.326 12.617 1.00 96.69 83 ARG A C 1
ATOM 653 O O . ARG A 1 83 ? -4.790 -7.452 13.090 1.00 96.69 83 ARG A O 1
ATOM 660 N N . ALA A 1 84 ? -4.725 -6.067 11.320 1.00 98.19 84 ALA A N 1
ATOM 661 C CA . ALA A 1 84 ? -4.427 -7.072 10.313 1.00 98.19 84 ALA A CA 1
ATOM 662 C C . ALA A 1 84 ? -3.486 -6.514 9.237 1.00 98.19 84 ALA A C 1
ATOM 664 O O . ALA A 1 84 ? -3.486 -5.314 8.949 1.00 98.19 84 ALA A O 1
ATOM 665 N N . MET A 1 85 ? -2.717 -7.410 8.622 1.00 98.19 85 MET A N 1
ATOM 666 C CA . MET A 1 85 ? -1.949 -7.143 7.411 1.00 98.19 85 MET A CA 1
ATOM 667 C C . MET A 1 85 ? -2.502 -8.016 6.288 1.00 98.19 85 MET A C 1
ATOM 669 O O . MET A 1 85 ? -2.642 -9.226 6.451 1.00 98.19 85 MET A O 1
ATOM 673 N N . VAL A 1 86 ? -2.816 -7.400 5.154 1.00 98.25 86 VAL A N 1
ATOM 674 C CA . VAL A 1 86 ? -3.272 -8.083 3.944 1.00 98.25 86 VAL A CA 1
ATOM 675 C C . VAL A 1 86 ? -2.078 -8.306 3.028 1.00 98.25 86 VAL A C 1
ATOM 677 O O . VAL A 1 86 ? -1.261 -7.407 2.824 1.00 98.25 86 VAL A O 1
ATOM 680 N N . ARG A 1 87 ? -1.983 -9.503 2.451 1.00 96.75 87 ARG A N 1
ATOM 681 C CA . ARG A 1 87 ? -1.015 -9.847 1.408 1.00 96.75 87 ARG A CA 1
ATOM 682 C C . ARG A 1 87 ? -1.709 -10.690 0.346 1.00 96.75 87 ARG A C 1
ATOM 684 O O . ARG A 1 87 ? -2.508 -11.561 0.672 1.00 96.75 87 ARG A O 1
ATOM 691 N N . GLY A 1 88 ? -1.406 -10.412 -0.918 1.00 94.88 88 GLY A N 1
ATOM 692 C CA . GLY A 1 88 ? -1.767 -11.299 -2.019 1.00 94.88 88 GLY A CA 1
ATOM 693 C C . GLY A 1 88 ? -0.717 -12.398 -2.158 1.00 94.88 88 GLY A C 1
ATOM 694 O O . GLY A 1 88 ? 0.475 -12.103 -2.087 1.00 94.88 88 GLY A O 1
ATOM 695 N N . LEU A 1 89 ? -1.163 -13.632 -2.368 1.00 95.25 89 LEU A N 1
ATOM 696 C CA . LEU A 1 89 ? -0.328 -14.773 -2.745 1.00 95.25 89 LEU A CA 1
ATOM 697 C C . LEU A 1 89 ? -0.733 -15.186 -4.160 1.00 95.25 89 LEU A C 1
ATOM 699 O O . LEU A 1 89 ? -1.926 -15.269 -4.453 1.00 95.25 89 LEU A O 1
ATOM 703 N N . ARG A 1 90 ? 0.241 -15.393 -5.045 1.00 92.81 90 ARG A N 1
ATOM 704 C CA . ARG A 1 90 ? 0.016 -15.670 -6.473 1.00 92.81 90 ARG A CA 1
ATOM 705 C C . ARG A 1 90 ? 0.382 -17.101 -6.826 1.00 92.81 90 ARG A C 1
ATOM 707 O O . ARG A 1 90 ? -0.291 -17.716 -7.644 1.00 92.81 90 ARG A O 1
ATOM 714 N N . MET A 1 91 ? 1.448 -17.620 -6.228 1.00 92.81 91 MET A N 1
ATOM 715 C CA . MET A 1 91 ? 1.925 -18.979 -6.464 1.00 92.81 91 MET A CA 1
ATOM 716 C C . MET A 1 91 ? 2.599 -19.564 -5.223 1.00 92.81 91 MET A C 1
ATOM 718 O O . MET A 1 91 ? 2.841 -18.859 -4.248 1.00 92.81 91 MET A O 1
ATOM 722 N N . SER A 1 92 ? 2.930 -20.855 -5.273 1.00 88.69 92 SER A N 1
ATOM 723 C CA . SER A 1 92 ? 3.565 -21.580 -4.165 1.00 88.69 92 SER A CA 1
ATOM 724 C C . SER A 1 92 ? 4.882 -20.962 -3.692 1.00 88.69 92 SER A C 1
ATOM 726 O O . SER A 1 92 ? 5.154 -20.991 -2.502 1.00 88.69 92 SER A O 1
ATOM 728 N N . ALA A 1 93 ? 5.666 -20.364 -4.592 1.00 89.38 93 ALA A N 1
ATOM 729 C CA . ALA A 1 93 ? 6.934 -19.710 -4.258 1.00 89.38 93 ALA A CA 1
ATOM 730 C C . ALA A 1 93 ? 6.784 -18.382 -3.484 1.00 89.38 93 ALA A C 1
ATOM 732 O O . ALA A 1 93 ? 7.790 -17.788 -3.114 1.00 89.38 93 ALA A O 1
ATOM 733 N N . ASP A 1 94 ? 5.556 -17.887 -3.278 1.00 86.06 94 ASP A N 1
ATOM 734 C CA . ASP A 1 94 ? 5.310 -16.708 -2.438 1.00 86.06 94 ASP A CA 1
ATOM 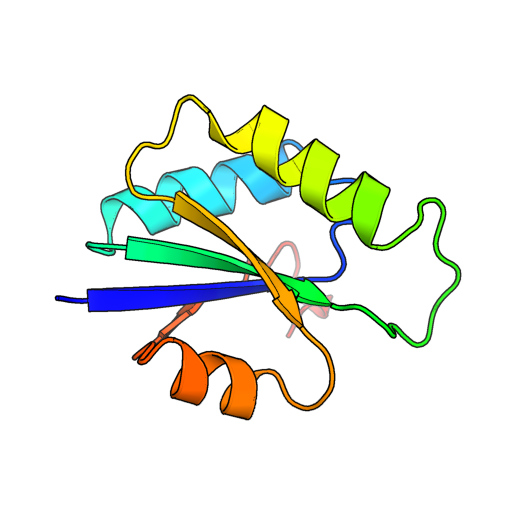735 C C . ASP A 1 94 ? 5.233 -17.056 -0.925 1.00 86.06 94 ASP A C 1
ATOM 737 O O . ASP A 1 94 ? 5.157 -16.127 -0.116 1.00 86.06 94 ASP A O 1
ATOM 741 N N . PHE A 1 95 ? 5.213 -18.350 -0.551 1.00 80.19 95 PHE A N 1
ATOM 742 C CA . PHE A 1 95 ? 5.277 -18.850 0.838 1.00 80.19 95 PHE A CA 1
ATOM 743 C C . PHE A 1 95 ? 6.722 -19.007 1.318 1.00 80.19 95 PHE A C 1
ATOM 745 O O . PHE A 1 95 ? 6.961 -18.695 2.506 1.00 80.19 95 PHE A O 1
#

Sequence (95 aa):
MRIAIYPGSFNPITNGHLDIATRAAKLFDKLVIGVYETPEKPLLFTTEERVEFVRQAITHLPNVEVESFSGLAIDFAKKVKARAMVRGLRMSADF

Nearest PDB structures (foldseek):
  9iyg-assembly3_F  TM=9.905E-01  e=3.548E-11  Enterobacter sp. 638
  9iyg-assembly1_B  TM=9.878E-01  e=6.938E-11  Enterobacter sp. 638
  3nv7-assembly1_A  TM=9.332E-01  e=5.306E-11  Helicobacter pylori 26695
  5o08-assembly1_A  TM=9.717E-01  e=3.709E-10  Mycobacteroides abscessus ATCC 19977
  7yy8-assembly1_B-2  TM=9.629E-01  e=1.517E-09  Mycobacteroides abscessus

Solvent-accessible surface area (backbone atoms only — not comparable to full-atom values): 5742 Å² total; per-residue (Å²): 135,49,27,30,31,39,68,44,65,43,79,66,66,48,72,72,56,47,52,50,50,58,56,48,47,74,77,29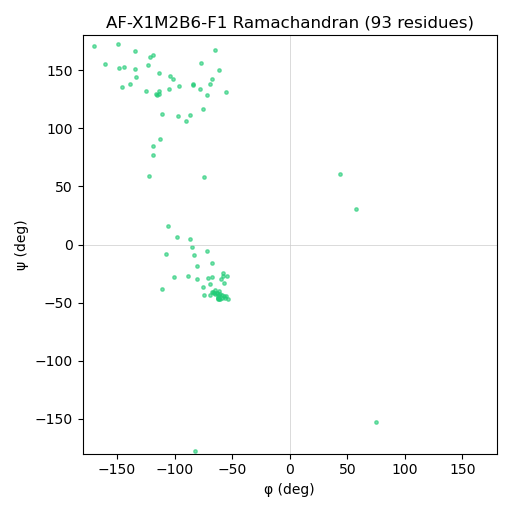,70,29,33,35,37,32,34,46,63,79,64,100,59,94,71,89,59,55,61,68,55,31,50,48,52,44,54,66,73,41,70,90,40,92,47,53,48,76,45,76,46,72,85,55,70,68,58,53,30,57,75,72,61,33,81,46,76,53,80,88,79,89,55,81,91,73,114

InterPro domains:
  IPR001980 Phosphopantetheine adenylyltransferase [PR01020] (2-20)
  IPR001980 Phosphopantetheine adenylyltransferase [PR01020] (20-41)
  IPR001980 Phosphopantetheine adenylyltransferase [PR01020] (49-73)
  IPR001980 Phosphopantetheine adenylyltransferase [PR01020] (85-95)
  IPR001980 Phosphopantetheine adenylyltransferase [TIGR01510] (3-95)
  IPR004821 Cytidyltransferase-like domain [PF01467] (5-95)
  IPR004821 Cytidyltransferase-like domain [TIGR00125] (3-63)
  IPR014729 Rossmann-like alpha/beta/alpha sandwich fold [G3DSA:3.40.50.620] (1-95)

Organism: NCBI:txid412755

Secondary structure (DSSP, 8-state):
--EEEEEE--TT--HHHHHHHHHHHTTSSEEEEEEES--SS--SS-HHHHHHHHHHHTTT-TTEEEEEE-S-HHHHHHHTT-SEE-----SGGG-

Radius of gyration: 12.59 Å; Cα contacts (8 Å, |Δi|>4): 149; chains: 1; bounding box: 31×32×27 Å

Foldseek 3Di:
DAEEEAEDQPLPPDVLNLVQVVVVLVVGQAYEYEHEQDDPDDHPDHSVVRQVNVVVSCPVRPRYHYDYDYDDVVVVCVVVVHPYYGDDDDDPVVD

Mean predicted aligned error: 2.5 Å